Protein AF-A0A6G1WMF1-F1 (afdb_monomer_lite)

Foldseek 3Di:
DDDPLVVVLVVLVVVLVVLVVVLVVQLPDLPRPLVVLVVSLVVLVVSLVVLVVSLVVCVVVVPDPVSNVSSVVSNVSSVVSNQSSVQSSCVVVVHHGDDPPPDDD

Organism: NCBI:txid110321

Structure (mmCIF, N/CA/C/O backbone):
data_AF-A0A6G1WMF1-F1
#
_entry.id   AF-A0A6G1WMF1-F1
#
loop_
_atom_site.group_PDB
_atom_site.id
_atom_site.type_symbol
_atom_site.label_atom_id
_atom_site.label_alt_id
_atom_site.label_comp_id
_atom_site.label_asym_id
_atom_site.label_entity_id
_atom_site.label_seq_id
_atom_site.pdbx_PDB_ins_code
_atom_site.Cartn_x
_atom_site.Cartn_y
_atom_site.Cartn_z
_atom_site.occupancy
_atom_site.B_iso_or_equiv
_atom_site.auth_seq_id
_atom_site.auth_comp_id
_atom_site.auth_asym_id
_atom_site.auth_atom_id
_atom_site.pdbx_PDB_model_num
ATOM 1 N N . MET A 1 1 ? 8.085 7.394 -25.998 1.00 55.62 1 MET A N 1
ATOM 2 C CA . MET A 1 1 ? 9.089 7.307 -24.919 1.00 55.62 1 MET A CA 1
ATOM 3 C C . MET A 1 1 ? 8.769 6.041 -24.156 1.00 55.62 1 MET A C 1
ATOM 5 O O . MET A 1 1 ? 7.603 5.858 -23.839 1.00 55.62 1 MET A O 1
ATOM 9 N N . THR A 1 2 ? 9.737 5.148 -23.979 1.00 80.00 2 THR A N 1
ATOM 10 C CA . THR A 1 2 ? 9.588 3.952 -23.139 1.00 80.00 2 THR A CA 1
ATOM 11 C C . THR A 1 2 ? 9.442 4.386 -21.684 1.00 80.00 2 THR A C 1
ATOM 13 O O . THR A 1 2 ? 10.132 5.314 -21.261 1.00 80.00 2 THR A O 1
ATOM 16 N N . VAL A 1 3 ? 8.513 3.775 -20.952 1.00 89.00 3 VAL A N 1
ATOM 17 C CA . VAL A 1 3 ? 8.327 4.041 -19.521 1.00 89.00 3 VAL A CA 1
ATOM 18 C C . VAL A 1 3 ? 9.562 3.548 -18.766 1.00 89.00 3 VAL A C 1
ATOM 20 O O . VAL A 1 3 ? 10.094 2.483 -19.076 1.00 89.00 3 VAL A O 1
ATOM 23 N N . ASP A 1 4 ? 10.041 4.334 -17.804 1.00 95.44 4 ASP A N 1
ATOM 24 C CA . ASP A 1 4 ? 11.112 3.916 -16.897 1.00 95.44 4 ASP A CA 1
ATOM 25 C C . ASP A 1 4 ? 10.501 3.167 -15.710 1.00 95.44 4 ASP A C 1
ATOM 27 O O . ASP A 1 4 ? 10.212 3.739 -14.657 1.00 95.44 4 ASP A O 1
ATOM 31 N N . TRP A 1 5 ? 10.263 1.874 -15.918 1.00 96.44 5 TRP A N 1
ATOM 32 C CA . TRP A 1 5 ? 9.624 1.013 -14.929 1.00 96.44 5 TRP A CA 1
ATOM 33 C C . TRP A 1 5 ? 10.423 0.887 -13.634 1.00 96.44 5 TRP A C 1
ATOM 35 O O . TRP A 1 5 ? 9.830 0.818 -12.561 1.00 96.44 5 TRP A O 1
ATOM 45 N N . LEU A 1 6 ? 11.756 0.925 -13.703 1.00 96.81 6 LEU A N 1
ATOM 46 C CA . LEU A 1 6 ? 12.595 0.869 -12.509 1.00 96.81 6 LEU A CA 1
ATOM 47 C C . LEU A 1 6 ? 12.379 2.109 -11.633 1.00 96.81 6 LEU A C 1
ATOM 49 O O . LEU A 1 6 ? 12.183 1.986 -10.423 1.00 96.81 6 LEU A O 1
ATOM 53 N N . ALA A 1 7 ? 12.375 3.300 -12.239 1.00 97.12 7 ALA A N 1
ATOM 54 C CA . ALA A 1 7 ? 12.085 4.536 -11.518 1.00 97.12 7 ALA A CA 1
ATOM 55 C C . ALA A 1 7 ? 10.655 4.544 -10.952 1.00 97.12 7 ALA A C 1
ATOM 57 O O . ALA A 1 7 ? 10.454 4.936 -9.801 1.00 97.12 7 ALA A O 1
ATOM 58 N N . THR A 1 8 ? 9.674 4.061 -11.722 1.00 97.06 8 THR A N 1
ATOM 59 C CA . THR A 1 8 ? 8.283 3.934 -11.263 1.00 97.06 8 THR A CA 1
ATOM 60 C C . THR A 1 8 ? 8.166 3.006 -10.053 1.00 97.06 8 THR A C 1
ATOM 62 O O . THR A 1 8 ? 7.581 3.403 -9.046 1.00 97.06 8 THR A O 1
ATOM 65 N N . LEU A 1 9 ? 8.754 1.807 -10.095 1.00 97.56 9 LEU A N 1
ATOM 66 C CA . LEU A 1 9 ? 8.726 0.867 -8.970 1.00 97.56 9 LEU A CA 1
ATOM 67 C C . LEU A 1 9 ? 9.439 1.419 -7.735 1.00 97.56 9 LEU A C 1
ATOM 69 O O . LEU A 1 9 ? 8.949 1.244 -6.620 1.00 97.56 9 LEU A O 1
ATOM 73 N N . ALA A 1 10 ? 10.560 2.124 -7.912 1.00 97.62 10 ALA A N 1
ATOM 74 C CA . ALA A 1 10 ? 11.257 2.768 -6.804 1.00 97.62 10 ALA A CA 1
ATOM 75 C C . ALA A 1 10 ? 10.363 3.808 -6.102 1.00 97.62 10 ALA A C 1
ATOM 77 O O . ALA A 1 10 ? 10.234 3.787 -4.875 1.00 97.62 10 ALA A O 1
ATOM 78 N N . GLU A 1 11 ? 9.681 4.663 -6.870 1.00 97.50 11 GLU A N 1
ATOM 79 C CA . GLU A 1 11 ? 8.741 5.646 -6.326 1.00 97.50 11 GLU A CA 1
ATOM 80 C C . GLU A 1 11 ? 7.560 4.975 -5.607 1.00 97.50 11 GLU A C 1
ATOM 82 O O . GLU A 1 11 ? 7.224 5.346 -4.476 1.00 97.50 11 GLU A O 1
ATOM 87 N N . GLN A 1 12 ? 6.947 3.958 -6.225 1.00 97.44 12 GLN A N 1
ATOM 88 C CA . GLN A 1 12 ? 5.838 3.219 -5.616 1.00 97.44 12 GLN A CA 1
ATOM 89 C C . GLN A 1 12 ? 6.270 2.495 -4.339 1.00 97.44 12 GLN A C 1
ATOM 91 O O . GLN A 1 12 ? 5.542 2.518 -3.344 1.00 97.44 12 GLN A O 1
ATOM 96 N N . GLY A 1 13 ? 7.481 1.940 -4.314 1.00 97.31 13 GLY A N 1
ATOM 97 C CA . GLY A 1 13 ? 8.065 1.334 -3.125 1.00 97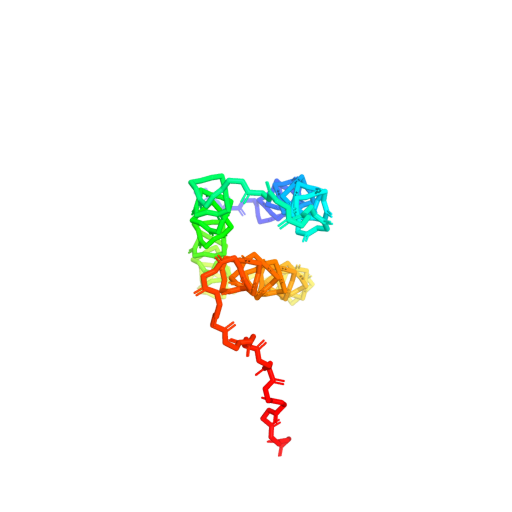.31 13 GLY A CA 1
ATOM 98 C C . GLY A 1 13 ? 8.221 2.323 -1.971 1.00 97.31 13 GLY A C 1
ATOM 99 O O . GLY A 1 13 ? 7.891 1.999 -0.829 1.00 97.31 13 GLY A O 1
ATOM 100 N N . ASP A 1 14 ? 8.650 3.555 -2.239 1.00 97.75 14 ASP A N 1
ATOM 101 C CA . ASP A 1 14 ? 8.765 4.592 -1.208 1.00 97.75 14 ASP A CA 1
ATOM 102 C C . ASP A 1 14 ? 7.403 5.085 -0.701 1.00 97.75 14 ASP A C 1
ATOM 104 O O . ASP A 1 14 ? 7.240 5.412 0.483 1.00 97.75 14 ASP A O 1
ATOM 108 N N . ILE A 1 15 ? 6.391 5.129 -1.569 1.00 97.06 15 ILE A N 1
ATOM 109 C CA . ILE A 1 15 ? 5.008 5.414 -1.169 1.00 97.06 15 ILE A CA 1
ATOM 110 C C . ILE A 1 15 ? 4.478 4.289 -0.269 1.00 97.06 15 ILE A C 1
ATOM 112 O O . ILE A 1 15 ? 3.999 4.574 0.835 1.00 97.06 15 ILE A O 1
ATOM 116 N N . ALA A 1 16 ? 4.622 3.031 -0.691 1.00 96.44 16 ALA A N 1
ATOM 117 C CA . ALA A 1 16 ? 4.156 1.863 0.049 1.00 96.44 16 ALA A CA 1
ATOM 118 C C . ALA A 1 16 ? 4.838 1.751 1.422 1.00 96.44 16 ALA A C 1
ATOM 120 O O . ALA A 1 16 ? 4.159 1.584 2.433 1.00 96.44 16 ALA A O 1
ATOM 121 N N . LYS A 1 17 ? 6.159 1.967 1.513 1.00 97.06 17 LYS A N 1
ATOM 122 C CA . LYS A 1 17 ? 6.908 1.974 2.789 1.00 97.06 17 LYS A CA 1
ATOM 123 C C . LYS A 1 17 ? 6.436 3.055 3.760 1.00 97.06 17 LYS A C 1
ATOM 125 O O . LYS A 1 17 ? 6.269 2.798 4.959 1.00 97.06 17 LYS A O 1
ATOM 130 N N . ARG A 1 18 ?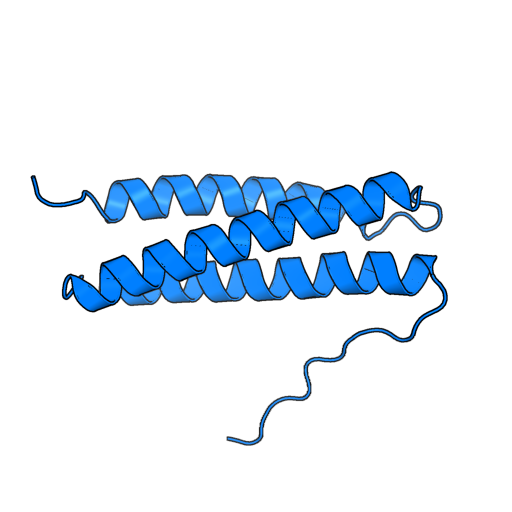 6.205 4.279 3.268 1.00 97.06 18 ARG A N 1
ATOM 131 C CA . ARG A 1 18 ? 5.651 5.360 4.102 1.00 97.06 18 ARG A CA 1
ATOM 132 C C . ARG A 1 18 ? 4.267 4.985 4.609 1.00 97.06 18 ARG A C 1
ATOM 134 O O . ARG A 1 18 ? 3.970 5.189 5.786 1.00 97.06 18 ARG A O 1
ATOM 141 N N . LYS A 1 19 ? 3.442 4.391 3.745 1.00 97.25 19 LYS A N 1
ATOM 142 C CA . LYS A 1 19 ? 2.103 3.960 4.126 1.00 97.25 19 LYS A CA 1
ATOM 143 C C . LYS A 1 19 ? 2.123 2.794 5.112 1.00 97.25 19 LYS A C 1
ATOM 145 O O . LYS A 1 19 ? 1.365 2.830 6.074 1.00 97.25 19 LYS A O 1
ATOM 150 N N . ALA A 1 20 ? 3.049 1.852 4.965 1.00 97.00 20 ALA A N 1
ATOM 151 C CA . ALA A 1 20 ? 3.261 0.764 5.912 1.00 97.00 20 ALA A CA 1
ATOM 152 C C . ALA A 1 20 ? 3.602 1.272 7.316 1.00 97.00 20 ALA A C 1
ATOM 154 O O . ALA A 1 20 ? 2.998 0.837 8.295 1.00 97.00 20 ALA A O 1
ATOM 155 N N . THR A 1 21 ? 4.497 2.258 7.413 1.00 97.44 21 THR A N 1
ATOM 156 C CA . THR A 1 21 ? 4.832 2.906 8.693 1.00 97.44 21 THR A CA 1
ATOM 157 C C . THR A 1 21 ? 3.603 3.547 9.346 1.00 97.44 21 THR A C 1
ATOM 159 O O . THR A 1 21 ? 3.382 3.410 10.552 1.00 97.44 21 THR A O 1
ATOM 162 N N . GLU A 1 22 ? 2.779 4.239 8.559 1.00 96.19 22 GLU A N 1
ATOM 163 C CA . GLU A 1 22 ? 1.568 4.884 9.064 1.00 96.19 22 GLU A CA 1
ATOM 164 C C . GLU A 1 22 ? 0.519 3.866 9.522 1.00 96.19 22 GLU A C 1
ATOM 166 O O . GLU A 1 22 ? -0.013 3.998 10.625 1.00 96.19 22 GLU A O 1
ATOM 171 N N . VAL A 1 23 ? 0.271 2.822 8.722 1.00 96.62 23 VAL A N 1
ATOM 172 C CA . VAL A 1 23 ? -0.631 1.721 9.083 1.00 96.62 23 VAL A CA 1
ATOM 173 C C . VAL A 1 23 ? -0.164 1.084 10.387 1.00 96.62 23 VAL A C 1
ATOM 175 O O . VAL A 1 23 ? -0.928 1.082 11.349 1.00 96.62 23 VAL A O 1
ATOM 178 N N . ALA A 1 24 ? 1.098 0.658 10.483 1.00 95.06 24 ALA A N 1
ATOM 179 C CA . ALA A 1 24 ? 1.650 0.043 11.692 1.00 95.06 24 ALA A CA 1
ATOM 180 C C . ALA A 1 24 ? 1.483 0.927 12.942 1.00 95.06 24 ALA A C 1
ATOM 182 O O . ALA A 1 24 ? 1.165 0.435 14.023 1.00 95.06 24 ALA A O 1
ATOM 183 N N . THR A 1 25 ? 1.631 2.246 12.791 1.00 95.31 25 THR A N 1
ATOM 184 C CA . THR A 1 25 ? 1.485 3.208 13.893 1.00 95.31 25 THR A CA 1
ATOM 185 C C . THR A 1 25 ? 0.032 3.386 14.340 1.00 95.31 25 THR A C 1
ATOM 187 O O . THR A 1 25 ? -0.235 3.637 15.519 1.00 95.31 25 THR A O 1
ATOM 190 N N . LEU A 1 26 ? -0.922 3.326 13.411 1.00 93.50 26 LEU A N 1
ATOM 191 C CA . LEU A 1 26 ? -2.325 3.633 13.689 1.00 93.50 26 LEU A CA 1
ATOM 192 C C . LEU A 1 26 ? -3.142 2.399 14.080 1.00 93.50 26 LEU A C 1
ATOM 194 O O . LEU A 1 26 ? -4.004 2.514 14.952 1.00 93.50 26 LEU A O 1
ATOM 198 N N . VAL A 1 27 ? -2.866 1.224 13.507 1.00 92.62 27 VAL A N 1
ATOM 199 C CA . VAL A 1 27 ? -3.654 0.005 13.780 1.00 92.62 27 VAL A CA 1
ATOM 200 C C . VAL A 1 27 ? -3.537 -0.474 15.227 1.00 92.62 27 VAL A C 1
ATOM 202 O O . VAL A 1 27 ? -4.494 -1.009 15.780 1.00 92.62 27 VAL A O 1
ATOM 205 N N . VAL A 1 28 ? -2.414 -0.191 15.889 1.00 93.62 28 VAL A N 1
ATOM 206 C CA . VAL A 1 28 ? -2.190 -0.550 17.299 1.00 93.62 28 VAL A CA 1
ATOM 207 C C . VAL A 1 28 ? -2.923 0.357 18.295 1.00 93.62 28 VAL A C 1
ATOM 209 O O . VAL A 1 28 ? -2.917 0.082 19.491 1.00 93.62 28 VAL A O 1
ATOM 212 N N . LYS A 1 29 ? -3.547 1.454 17.842 1.00 93.31 29 LYS A N 1
ATOM 213 C CA . LYS A 1 29 ? -4.239 2.400 18.730 1.00 93.31 29 LYS A CA 1
ATOM 214 C C . LYS A 1 29 ? -5.663 1.912 19.024 1.00 93.31 29 LYS A C 1
ATOM 216 O O . LYS A 1 29 ? -6.464 1.856 18.091 1.00 93.31 29 LYS A O 1
ATOM 221 N N . PRO A 1 30 ? -6.020 1.584 20.280 1.00 88.12 30 PRO A N 1
ATOM 222 C CA . PRO A 1 30 ? -7.337 1.026 20.601 1.00 88.12 30 PRO A CA 1
ATOM 223 C C . PRO A 1 30 ? -8.473 2.030 20.363 1.00 88.12 30 PRO A C 1
ATOM 225 O O . PRO A 1 30 ? -9.504 1.670 19.811 1.00 88.12 30 PRO A O 1
ATOM 228 N N . GLU A 1 31 ? -8.257 3.304 20.689 1.00 90.88 31 GLU A N 1
ATOM 229 C CA . GLU A 1 31 ? -9.268 4.368 20.586 1.00 90.88 31 GLU A CA 1
ATOM 230 C C . GLU A 1 31 ? -8.979 5.317 19.413 1.00 90.88 31 GLU A C 1
ATOM 232 O O . GLU A 1 31 ? -9.010 6.542 19.539 1.00 90.88 31 GLU A O 1
ATOM 237 N N . LEU A 1 32 ? -8.627 4.759 18.252 1.00 94.06 32 LEU A N 1
ATOM 238 C CA . LEU A 1 32 ? -8.430 5.561 17.047 1.00 94.06 32 LEU A CA 1
ATOM 239 C C . LEU A 1 32 ? -9.786 6.129 16.582 1.00 94.06 32 LEU A C 1
ATOM 241 O O . LEU A 1 32 ? -10.718 5.352 16.370 1.00 94.06 32 LEU A O 1
ATOM 245 N N . PRO A 1 33 ? -9.919 7.452 16.362 1.00 96.38 33 PRO A N 1
ATOM 246 C CA . PRO A 1 33 ? -11.151 8.016 15.828 1.00 96.38 33 PRO A CA 1
ATOM 247 C C . PRO A 1 33 ? -11.537 7.353 14.505 1.00 96.38 33 PRO A C 1
ATOM 249 O O . PRO A 1 33 ? -10.707 7.229 13.599 1.00 96.38 33 PRO A O 1
ATOM 252 N N . LEU A 1 34 ? -12.810 6.971 14.377 1.00 95.31 34 LEU A N 1
ATOM 253 C CA . LEU A 1 34 ? -13.322 6.238 13.216 1.00 95.31 34 LEU A CA 1
ATOM 254 C C . LEU A 1 34 ? -13.052 6.970 11.893 1.00 95.31 34 LEU A C 1
ATOM 256 O O . LEU A 1 34 ? -12.762 6.338 10.880 1.00 95.31 34 LEU A O 1
ATOM 260 N N . GLU A 1 35 ? -13.095 8.302 11.905 1.00 96.88 35 GLU A N 1
ATOM 261 C CA . GLU A 1 35 ? -12.767 9.135 10.746 1.00 96.88 35 GLU A CA 1
ATOM 262 C C . GLU A 1 35 ? -11.305 8.966 10.301 1.00 96.88 35 GLU A C 1
ATOM 264 O O . GLU A 1 35 ? -11.036 8.838 9.105 1.00 96.88 35 GLU A O 1
ATOM 269 N N . ILE A 1 36 ? -10.365 8.893 11.252 1.00 96.44 36 ILE A N 1
ATOM 270 C CA . ILE A 1 36 ? -8.940 8.683 10.963 1.00 96.44 36 ILE A CA 1
ATOM 271 C C . ILE A 1 36 ? -8.721 7.272 10.411 1.00 96.44 36 ILE A C 1
ATOM 273 O O . ILE A 1 36 ? -8.041 7.122 9.399 1.00 96.44 36 ILE A O 1
ATOM 277 N N . ALA A 1 37 ? -9.343 6.253 11.011 1.00 96.25 37 ALA A N 1
ATOM 278 C CA . ALA A 1 37 ? -9.286 4.880 10.503 1.00 96.25 37 ALA A CA 1
ATOM 279 C C . ALA A 1 37 ? -9.869 4.766 9.082 1.00 96.25 37 ALA A C 1
ATOM 281 O O . ALA A 1 37 ? -9.272 4.151 8.201 1.00 96.25 37 ALA A O 1
ATOM 282 N N . SER A 1 38 ? -11.006 5.424 8.835 1.00 96.94 38 SER A N 1
ATOM 283 C CA . SER A 1 38 ? -11.671 5.443 7.526 1.00 96.94 38 SER A CA 1
ATOM 284 C C . SER A 1 38 ? -10.841 6.164 6.468 1.00 96.94 38 SER A C 1
ATOM 286 O O . SER A 1 38 ? -10.841 5.784 5.298 1.00 96.94 38 SER A O 1
ATOM 288 N N . ARG A 1 39 ? -10.142 7.238 6.849 1.00 97.31 39 ARG A N 1
ATOM 289 C CA . ARG A 1 39 ? -9.213 7.933 5.957 1.00 97.31 39 ARG A CA 1
ATOM 290 C C . ARG A 1 39 ? -8.001 7.062 5.639 1.00 97.31 39 ARG A C 1
ATOM 292 O O . ARG A 1 39 ? -7.687 6.924 4.465 1.00 97.31 39 ARG A O 1
ATOM 299 N N . LEU A 1 40 ? -7.387 6.447 6.651 1.00 96.75 40 LEU A N 1
ATOM 300 C CA . LEU A 1 40 ? -6.254 5.541 6.469 1.00 96.75 40 LEU A CA 1
ATOM 301 C C . LEU A 1 40 ? -6.596 4.420 5.484 1.00 96.75 40 LEU A C 1
ATOM 303 O O . LEU A 1 40 ? -5.865 4.225 4.521 1.00 96.75 40 LEU A O 1
ATOM 307 N N . TYR A 1 41 ? -7.725 3.737 5.697 1.00 96.69 41 TYR A N 1
ATOM 308 C CA . TYR A 1 41 ? -8.194 2.676 4.806 1.00 96.69 41 TYR A CA 1
ATOM 309 C C . TYR A 1 41 ? -8.358 3.173 3.362 1.00 96.69 41 TYR A C 1
ATOM 311 O O . TYR A 1 41 ? -7.789 2.595 2.445 1.00 96.69 41 TYR A O 1
ATOM 319 N N . ARG A 1 42 ? -9.049 4.301 3.148 1.00 97.50 42 ARG A N 1
ATOM 320 C CA . ARG A 1 42 ? -9.226 4.870 1.798 1.00 97.50 42 ARG A CA 1
ATOM 321 C C . ARG A 1 42 ? -7.909 5.257 1.126 1.00 97.50 42 ARG A C 1
ATOM 323 O O . ARG A 1 42 ? -7.774 5.071 -0.080 1.00 97.50 42 ARG A O 1
ATOM 330 N N . ASP A 1 43 ? -6.964 5.806 1.883 1.00 97.38 43 ASP A N 1
ATOM 331 C CA . ASP A 1 43 ? -5.654 6.190 1.354 1.00 97.38 43 ASP A CA 1
ATOM 332 C C . ASP A 1 43 ? -4.837 4.953 0.942 1.00 97.38 43 ASP A C 1
ATOM 334 O O . ASP A 1 43 ? -4.148 4.996 -0.076 1.00 97.38 43 ASP A O 1
ATOM 338 N N . VAL A 1 44 ? -4.941 3.850 1.694 1.00 97.88 44 VAL A N 1
ATOM 339 C CA . VAL A 1 44 ? -4.316 2.563 1.349 1.00 97.88 44 VAL A CA 1
ATOM 340 C C . VAL A 1 44 ? -4.956 1.953 0.103 1.00 97.88 44 VAL A C 1
ATOM 342 O O . VAL A 1 44 ? -4.240 1.654 -0.846 1.00 97.88 44 VAL A O 1
ATOM 345 N N . GLU A 1 45 ? -6.286 1.853 0.059 1.00 97.75 45 GLU A N 1
ATOM 346 C CA . GLU A 1 45 ? -7.025 1.303 -1.089 1.00 97.75 45 GLU A CA 1
ATOM 347 C C . GLU A 1 45 ? -6.737 2.063 -2.381 1.00 97.75 45 GLU A C 1
ATOM 349 O O . GLU A 1 45 ? -6.569 1.475 -3.447 1.00 97.75 45 GLU A O 1
ATOM 354 N N . LYS A 1 46 ? -6.639 3.393 -2.297 1.00 97.56 46 LYS A N 1
ATOM 355 C CA . LYS A 1 46 ? -6.260 4.210 -3.447 1.00 97.56 46 LYS A CA 1
ATOM 356 C C . LYS A 1 46 ? -4.839 3.890 -3.920 1.00 97.56 46 LYS A C 1
ATOM 358 O O . LYS A 1 46 ? -4.599 3.901 -5.126 1.00 97.56 46 LYS A O 1
ATOM 363 N N . GLY A 1 47 ? -3.913 3.650 -2.991 1.00 96.88 47 GLY A N 1
ATOM 364 C CA . GLY A 1 47 ? -2.548 3.223 -3.294 1.00 96.88 47 GLY A CA 1
ATOM 365 C C . GLY A 1 47 ? -2.524 1.876 -4.011 1.00 96.88 47 GLY A C 1
ATOM 366 O O . GLY A 1 47 ? -1.993 1.807 -5.115 1.00 96.88 47 GLY A O 1
ATOM 367 N N . ALA A 1 48 ? -3.198 0.870 -3.447 1.00 97.31 48 ALA A N 1
ATOM 368 C CA . ALA A 1 48 ? -3.336 -0.463 -4.032 1.00 97.31 48 ALA A CA 1
ATOM 369 C C . ALA A 1 48 ? -3.916 -0.405 -5.455 1.00 97.31 48 ALA A C 1
ATOM 371 O O . ALA A 1 48 ? -3.256 -0.802 -6.403 1.00 97.31 48 ALA A O 1
ATOM 372 N N . GLN A 1 49 ? -5.068 0.248 -5.645 1.00 97.44 49 GLN A N 1
ATOM 373 C CA . GLN A 1 49 ? -5.703 0.383 -6.967 1.00 97.44 49 GLN A CA 1
ATOM 374 C C . GLN A 1 49 ? -4.859 1.163 -7.983 1.00 97.44 49 GLN A C 1
ATOM 376 O O . GLN A 1 49 ? -5.018 0.997 -9.192 1.00 97.44 49 GLN A O 1
ATOM 381 N N . THR A 1 50 ? -4.026 2.096 -7.516 1.00 96.94 50 THR A N 1
ATOM 382 C CA . THR A 1 50 ? -3.091 2.805 -8.400 1.00 96.94 50 THR A CA 1
ATOM 383 C C . THR A 1 50 ? -1.975 1.865 -8.829 1.00 96.94 50 THR A C 1
ATOM 385 O O . THR A 1 50 ? -1.609 1.861 -10.000 1.00 96.94 50 THR A O 1
ATOM 388 N N . PHE A 1 51 ? -1.469 1.060 -7.899 1.00 97.94 51 PHE A N 1
ATOM 389 C CA . PHE A 1 51 ? -0.414 0.102 -8.166 1.00 97.94 51 PHE A CA 1
ATOM 390 C C . PHE A 1 51 ? -0.882 -1.062 -9.051 1.00 97.94 51 PHE A C 1
ATOM 392 O O . PHE A 1 51 ? -0.171 -1.407 -9.984 1.00 97.94 51 PHE A O 1
ATOM 399 N N . ASP A 1 52 ? -2.103 -1.569 -8.867 1.00 97.25 52 ASP A N 1
ATOM 400 C CA . ASP A 1 52 ? -2.690 -2.611 -9.727 1.00 97.25 52 ASP A CA 1
ATOM 401 C C . ASP A 1 52 ? -2.721 -2.190 -11.205 1.00 97.25 52 ASP A C 1
ATOM 403 O O . ASP A 1 52 ? -2.462 -2.992 -12.101 1.00 97.25 52 ASP A O 1
ATOM 407 N N . ARG A 1 53 ? -3.000 -0.905 -11.473 1.00 97.44 53 ARG A N 1
ATOM 408 C CA . ARG A 1 53 ? -2.946 -0.351 -12.836 1.00 97.44 53 ARG A CA 1
ATOM 409 C C . ARG A 1 53 ? -1.523 -0.305 -13.375 1.00 97.44 53 ARG A C 1
ATOM 411 O O . ARG A 1 53 ? -1.321 -0.636 -14.530 1.00 97.44 53 ARG A O 1
ATOM 418 N N . ILE A 1 54 ? -0.553 0.081 -12.543 1.00 97.25 54 ILE A N 1
ATOM 419 C CA . ILE A 1 54 ? 0.866 0.091 -12.926 1.00 97.25 54 ILE A CA 1
ATOM 420 C C . ILE A 1 54 ? 1.333 -1.327 -13.259 1.00 97.25 54 ILE A C 1
ATOM 422 O O . ILE A 1 54 ? 1.999 -1.508 -14.271 1.00 97.25 54 ILE A O 1
ATOM 426 N N . LEU A 1 55 ? 0.963 -2.318 -12.444 1.00 97.25 55 LEU A N 1
ATOM 427 C CA . LEU A 1 55 ? 1.278 -3.722 -12.699 1.00 97.25 55 LEU A CA 1
ATOM 428 C C . LEU A 1 55 ? 0.663 -4.192 -14.024 1.00 97.25 55 LEU A C 1
ATOM 430 O O . LEU A 1 55 ? 1.383 -4.726 -14.860 1.00 97.25 55 LEU A O 1
ATOM 434 N N . SER A 1 56 ? -0.617 -3.889 -14.264 1.00 96.88 56 SER A N 1
ATOM 435 C CA . SER A 1 56 ? -1.278 -4.214 -15.540 1.00 96.88 56 SER A CA 1
ATOM 436 C C . SER A 1 56 ? -0.566 -3.557 -16.734 1.00 96.88 56 SER A C 1
ATOM 438 O O . SER A 1 56 ? -0.303 -4.208 -17.739 1.00 96.88 56 SER A O 1
ATOM 440 N N . ASP A 1 57 ? -0.194 -2.277 -16.614 1.00 97.31 57 ASP A N 1
ATOM 441 C CA . ASP A 1 57 ? 0.521 -1.555 -17.672 1.00 97.31 57 ASP A CA 1
ATOM 442 C C . ASP A 1 57 ? 1.935 -2.131 -17.916 1.00 97.31 57 ASP A C 1
ATOM 444 O O . ASP A 1 57 ? 2.444 -2.070 -19.037 1.00 97.31 57 ASP A O 1
ATOM 448 N N . MET A 1 58 ? 2.590 -2.671 -16.880 1.00 97.12 58 MET A N 1
ATOM 449 C CA . MET A 1 58 ? 3.886 -3.351 -16.993 1.00 97.12 58 MET A CA 1
ATOM 450 C C . MET A 1 58 ? 3.767 -4.695 -17.712 1.00 97.12 58 MET A C 1
ATOM 452 O O . MET A 1 58 ? 4.595 -4.986 -18.576 1.00 97.12 58 MET A O 1
ATOM 456 N N . GLU A 1 59 ? 2.752 -5.488 -17.368 1.00 95.88 59 GLU A N 1
ATOM 457 C CA . GLU A 1 59 ? 2.441 -6.763 -18.022 1.00 95.88 59 GLU A CA 1
ATOM 458 C C . GLU A 1 59 ? 2.115 -6.544 -19.506 1.00 95.88 59 GLU A C 1
ATOM 460 O O . GLU A 1 59 ? 2.716 -7.179 -20.371 1.00 95.88 59 GLU A O 1
ATOM 465 N N . ASP A 1 60 ? 1.254 -5.571 -19.821 1.00 96.75 60 ASP A N 1
ATOM 466 C CA . ASP A 1 60 ? 0.887 -5.211 -21.199 1.00 96.75 60 ASP A CA 1
ATOM 467 C C . ASP A 1 60 ? 2.083 -4.700 -22.024 1.00 96.75 60 ASP A C 1
ATOM 469 O O . ASP A 1 60 ? 2.095 -4.790 -23.257 1.00 96.75 60 ASP 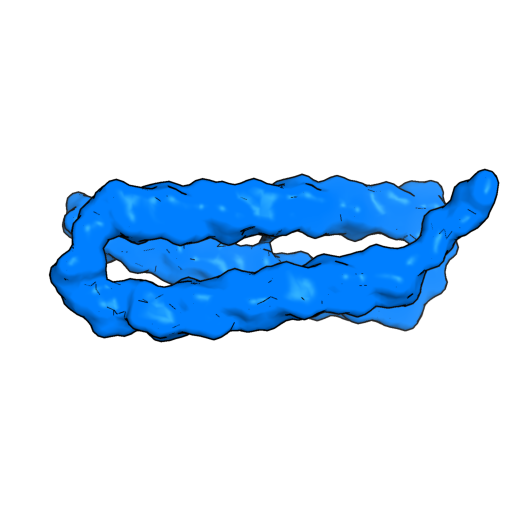A O 1
ATOM 473 N N . ALA A 1 61 ? 3.090 -4.133 -21.357 1.00 95.31 61 ALA A N 1
ATOM 474 C CA . ALA A 1 61 ? 4.310 -3.640 -21.981 1.00 95.31 61 ALA A CA 1
ATOM 475 C C . ALA A 1 61 ? 5.409 -4.709 -22.126 1.00 95.31 61 ALA A C 1
ATOM 477 O O . ALA A 1 61 ? 6.509 -4.349 -22.560 1.00 95.31 61 ALA A O 1
ATOM 478 N N . ASP A 1 62 ? 5.142 -5.972 -21.761 1.00 94.19 62 ASP A N 1
ATOM 479 C CA . ASP A 1 62 ? 6.138 -7.049 -21.667 1.00 94.19 62 ASP A CA 1
ATOM 480 C C . ASP A 1 62 ? 7.387 -6.587 -20.883 1.00 94.19 62 ASP A C 1
ATOM 482 O O . ASP A 1 62 ? 8.535 -6.719 -21.329 1.00 94.19 62 ASP A O 1
ATOM 486 N N . ALA A 1 63 ? 7.176 -5.9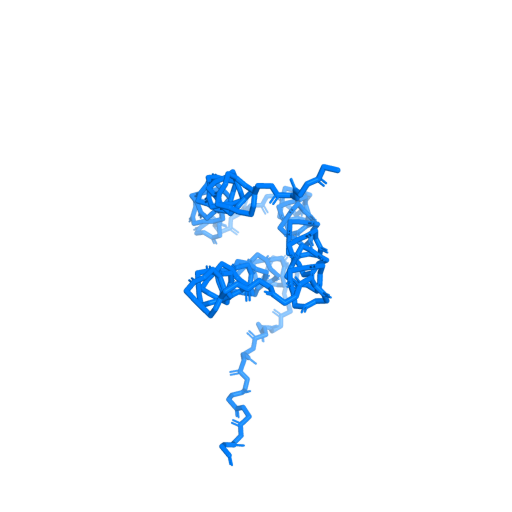62 -19.715 1.00 95.25 63 ALA A N 1
ATOM 487 C CA . ALA A 1 63 ? 8.274 -5.630 -18.811 1.00 95.25 63 ALA A CA 1
ATOM 488 C C . ALA A 1 63 ? 9.056 -6.900 -18.431 1.00 95.25 63 ALA A C 1
ATOM 490 O O . ALA A 1 63 ? 8.511 -7.997 -18.370 1.00 95.25 63 ALA A O 1
ATOM 491 N N . SER A 1 64 ? 10.357 -6.762 -18.170 1.00 96.44 64 SER A N 1
ATOM 492 C CA . SER A 1 64 ? 11.195 -7.918 -17.832 1.00 96.44 64 SER A CA 1
ATOM 493 C C . SER A 1 64 ? 10.720 -8.619 -16.558 1.00 96.44 64 SER A C 1
ATOM 495 O O . SER A 1 64 ? 10.377 -7.931 -15.596 1.00 96.44 64 SER A O 1
ATOM 497 N N . ASP A 1 65 ? 10.860 -9.944 -16.504 1.00 96.12 65 ASP A N 1
ATOM 498 C CA . ASP A 1 65 ? 10.502 -10.780 -15.347 1.00 96.12 65 ASP A CA 1
ATOM 499 C C . ASP A 1 65 ? 11.025 -10.236 -14.003 1.00 96.12 65 ASP A C 1
ATOM 501 O O . ASP A 1 65 ? 10.289 -10.216 -13.026 1.00 96.12 65 ASP A O 1
ATOM 505 N N . GLU A 1 66 ? 12.259 -9.715 -13.951 1.00 96.62 66 GLU A N 1
ATOM 506 C CA . GLU A 1 66 ? 12.839 -9.125 -12.727 1.00 96.62 66 GLU A CA 1
ATOM 507 C C . GLU A 1 66 ? 12.044 -7.907 -12.217 1.00 96.62 66 GLU A C 1
ATOM 509 O O . GLU A 1 66 ? 11.889 -7.701 -11.013 1.00 96.62 66 GLU A O 1
ATOM 514 N N . LEU A 1 67 ? 11.514 -7.092 -13.133 1.00 97.19 67 LEU A N 1
ATOM 515 C CA . LEU A 1 67 ? 10.678 -5.943 -12.786 1.00 97.19 67 LEU A CA 1
ATOM 516 C C . LEU A 1 67 ? 9.278 -6.392 -12.365 1.00 97.19 67 LEU A C 1
ATOM 518 O O . LEU A 1 67 ? 8.726 -5.808 -11.436 1.00 97.19 67 LEU A O 1
ATOM 522 N N . LEU A 1 68 ? 8.719 -7.415 -13.019 1.00 97.81 68 LEU A N 1
ATOM 523 C CA . LEU A 1 68 ? 7.422 -7.984 -12.647 1.00 97.81 68 LEU A CA 1
ATOM 524 C C . LEU A 1 68 ? 7.481 -8.647 -11.264 1.00 97.81 68 LEU A C 1
ATOM 526 O O . LEU A 1 68 ? 6.623 -8.373 -10.437 1.00 97.81 68 LEU A O 1
ATOM 530 N N . GLU A 1 69 ? 8.546 -9.385 -10.939 1.00 97.44 69 GLU A N 1
ATOM 531 C CA . GLU A 1 69 ? 8.747 -9.964 -9.600 1.00 97.44 69 GLU A CA 1
ATOM 532 C C . GLU A 1 69 ? 8.844 -8.875 -8.514 1.00 97.44 69 GLU A C 1
ATOM 534 O O . GLU A 1 69 ? 8.250 -8.979 -7.436 1.00 97.44 69 GLU A O 1
ATOM 539 N N . ALA A 1 70 ? 9.556 -7.779 -8.800 1.00 96.94 70 ALA A N 1
ATOM 540 C CA . ALA A 1 70 ? 9.603 -6.629 -7.901 1.00 96.94 70 ALA A CA 1
ATOM 541 C C . ALA A 1 70 ? 8.230 -5.948 -7.753 1.00 96.94 70 ALA A C 1
ATOM 543 O O . ALA A 1 70 ? 7.902 -5.444 -6.673 1.00 96.94 70 ALA A O 1
ATOM 544 N N . ALA A 1 71 ? 7.428 -5.929 -8.820 1.00 97.81 71 ALA A N 1
ATOM 545 C CA . ALA A 1 71 ? 6.077 -5.399 -8.791 1.00 97.81 71 ALA A CA 1
ATOM 546 C C . ALA A 1 71 ? 5.132 -6.295 -7.975 1.00 97.81 71 ALA A C 1
ATOM 548 O O . ALA A 1 71 ? 4.420 -5.780 -7.115 1.00 97.81 7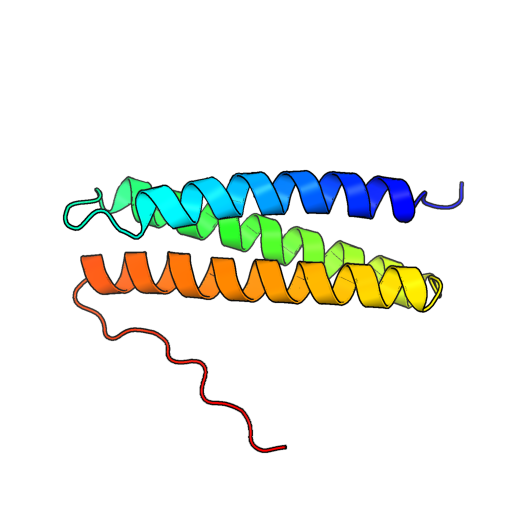1 ALA A O 1
ATOM 549 N N . ASP A 1 72 ? 5.200 -7.615 -8.134 1.00 97.00 72 ASP A N 1
ATOM 550 C CA . ASP A 1 72 ? 4.427 -8.584 -7.349 1.00 97.00 72 ASP A CA 1
ATOM 551 C C . ASP A 1 72 ? 4.688 -8.436 -5.846 1.00 97.00 72 ASP A C 1
ATOM 553 O O . ASP A 1 72 ? 3.758 -8.408 -5.037 1.00 97.00 72 ASP A O 1
ATOM 557 N N . ALA A 1 73 ? 5.950 -8.240 -5.453 1.00 96.75 73 ALA A N 1
ATOM 558 C CA . ALA A 1 73 ? 6.299 -7.986 -4.057 1.00 96.75 73 ALA A CA 1
ATOM 559 C C . ALA A 1 73 ? 5.647 -6.701 -3.504 1.00 96.75 73 ALA A C 1
ATOM 561 O O . ALA A 1 73 ? 5.266 -6.639 -2.330 1.00 96.75 73 ALA A O 1
ATOM 562 N N . LEU A 1 74 ? 5.502 -5.662 -4.333 1.00 97.06 74 LEU A N 1
ATOM 563 C CA . LEU A 1 74 ? 4.793 -4.436 -3.960 1.00 97.06 74 LEU A CA 1
ATOM 564 C C . LEU A 1 74 ? 3.271 -4.626 -3.941 1.00 97.06 74 LEU A C 1
ATOM 566 O O . LEU A 1 74 ? 2.621 -4.067 -3.055 1.00 97.06 74 LEU A O 1
ATOM 570 N N . ALA A 1 75 ? 2.708 -5.416 -4.857 1.00 96.75 75 ALA A N 1
ATOM 571 C CA . ALA A 1 75 ? 1.286 -5.758 -4.867 1.00 96.75 75 ALA A CA 1
ATOM 572 C C . ALA A 1 75 ? 0.897 -6.518 -3.590 1.00 96.75 75 ALA A C 1
ATOM 574 O O . ALA A 1 75 ? -0.073 -6.163 -2.916 1.00 96.75 75 ALA A O 1
ATOM 575 N N . GLU A 1 76 ? 1.717 -7.489 -3.187 1.00 96.56 76 GLU A N 1
ATOM 576 C CA . GLU A 1 76 ? 1.541 -8.233 -1.941 1.00 96.56 76 GLU A CA 1
ATOM 577 C C . GLU A 1 76 ? 1.603 -7.305 -0.715 1.00 96.56 76 GLU A C 1
ATOM 579 O O . GLU A 1 76 ? 0.747 -7.369 0.171 1.00 96.56 76 GLU A O 1
ATOM 584 N N . LEU A 1 77 ? 2.552 -6.360 -0.684 1.00 97.00 77 LEU A N 1
ATOM 585 C CA . LEU A 1 77 ? 2.606 -5.351 0.376 1.00 97.00 77 LEU A CA 1
ATOM 586 C C . LEU A 1 77 ? 1.319 -4.512 0.424 1.00 97.00 77 LEU A C 1
ATOM 588 O O . LEU A 1 77 ? 0.759 -4.314 1.503 1.00 97.00 77 LEU A O 1
ATOM 592 N N . TRP A 1 78 ? 0.825 -4.025 -0.716 1.00 97.69 78 TRP A N 1
ATOM 593 C CA . TRP A 1 78 ? -0.428 -3.267 -0.767 1.00 97.69 78 TRP A CA 1
ATOM 594 C C . TRP A 1 78 ? -1.623 -4.084 -0.274 1.00 97.69 78 TRP A C 1
ATOM 596 O O . TRP A 1 78 ? -2.403 -3.574 0.532 1.00 97.69 78 TRP A O 1
ATOM 606 N N . SER A 1 79 ? -1.713 -5.354 -0.665 1.00 95.94 79 SER A N 1
ATOM 607 C CA . SER A 1 79 ? -2.740 -6.291 -0.203 1.00 95.94 79 SER A CA 1
ATOM 608 C C . SER A 1 79 ? -2.734 -6.435 1.325 1.00 95.94 79 SER A C 1
ATOM 610 O O . SER A 1 79 ? -3.763 -6.253 1.988 1.00 95.94 79 SER A O 1
ATOM 612 N N . GLN A 1 80 ? -1.557 -6.638 1.925 1.00 96.25 80 GLN A N 1
ATOM 613 C CA . GLN A 1 80 ? -1.406 -6.722 3.381 1.00 96.25 80 GLN A CA 1
ATOM 614 C C . GLN A 1 80 ? -1.806 -5.421 4.090 1.00 96.25 80 GLN A C 1
ATOM 616 O O . GLN A 1 80 ? -2.487 -5.453 5.121 1.00 96.25 80 GLN A O 1
ATOM 621 N N . LEU A 1 81 ? -1.421 -4.261 3.545 1.00 97.25 81 LEU A N 1
ATOM 622 C CA . LEU A 1 81 ? -1.804 -2.959 4.099 1.00 97.25 81 LEU A CA 1
ATOM 623 C C . LEU A 1 81 ? -3.316 -2.728 4.017 1.00 97.25 81 LEU A C 1
ATOM 625 O O . LEU A 1 81 ? -3.914 -2.212 4.972 1.00 97.25 81 LEU A O 1
ATOM 629 N N . SER A 1 82 ? -3.938 -3.115 2.904 1.00 96.38 82 SER A N 1
ATOM 630 C CA . SER A 1 82 ? -5.386 -3.052 2.702 1.00 96.38 82 SER A CA 1
ATOM 631 C C . SER A 1 82 ? -6.112 -3.887 3.750 1.00 96.38 82 SER A C 1
ATOM 633 O O . SER A 1 82 ? -6.970 -3.365 4.465 1.00 96.38 82 SER A O 1
ATOM 635 N N . VAL A 1 83 ? -5.698 -5.142 3.952 1.00 96.38 83 VAL A N 1
ATOM 636 C CA . VAL A 1 83 ? -6.269 -6.018 4.987 1.00 96.38 83 VAL A CA 1
ATOM 637 C C . VAL A 1 83 ? -6.079 -5.433 6.387 1.00 96.38 83 VAL A C 1
ATOM 639 O O . VAL A 1 83 ? -7.035 -5.372 7.161 1.00 96.38 83 VAL A O 1
ATOM 642 N N . ALA A 1 84 ? -4.876 -4.966 6.729 1.00 96.38 84 ALA A N 1
ATOM 643 C CA . ALA A 1 84 ? -4.586 -4.426 8.056 1.00 96.38 84 ALA A CA 1
ATOM 644 C C . ALA A 1 84 ? -5.423 -3.174 8.374 1.00 96.38 84 ALA A C 1
ATOM 646 O O . ALA A 1 84 ? -6.016 -3.065 9.451 1.00 96.38 84 ALA A O 1
ATOM 647 N N . SER A 1 85 ? -5.507 -2.236 7.429 1.00 97.06 85 SER A N 1
ATOM 648 C CA . SER A 1 85 ? -6.283 -1.004 7.596 1.00 97.06 85 SER A CA 1
ATOM 649 C C . SER A 1 85 ? -7.796 -1.258 7.597 1.00 97.06 85 SER A C 1
ATOM 651 O O . SER A 1 85 ? -8.506 -0.684 8.429 1.00 97.06 85 SER A O 1
ATOM 653 N N . ALA A 1 86 ? -8.289 -2.179 6.762 1.00 96.81 86 ALA A N 1
ATOM 654 C CA . ALA A 1 86 ? -9.682 -2.622 6.776 1.00 96.81 86 ALA A CA 1
ATOM 655 C C . ALA A 1 86 ? -10.047 -3.292 8.106 1.00 96.81 86 ALA A C 1
ATOM 657 O O . ALA A 1 86 ? -11.073 -2.969 8.708 1.00 96.81 86 ALA A O 1
ATOM 658 N N . ASN A 1 87 ? -9.195 -4.190 8.605 1.00 96.50 87 ASN A N 1
ATOM 659 C CA . ASN A 1 87 ? -9.413 -4.869 9.879 1.00 96.50 87 ASN A CA 1
ATOM 660 C C . ASN A 1 87 ? -9.444 -3.895 11.047 1.00 96.50 87 ASN A C 1
ATOM 662 O O . ASN A 1 87 ? -10.306 -4.033 11.915 1.00 96.50 87 ASN A O 1
ATOM 666 N N . LYS A 1 88 ? -8.597 -2.860 11.029 1.00 95.81 88 LYS A N 1
ATOM 667 C CA . LYS A 1 88 ? -8.670 -1.815 12.046 1.00 95.81 88 LYS A CA 1
ATOM 668 C C . LYS A 1 88 ? -9.999 -1.066 12.018 1.00 95.81 88 LYS A C 1
ATOM 670 O O . LYS A 1 88 ? -10.599 -0.824 13.062 1.00 95.81 88 LYS A O 1
ATOM 675 N N . LEU A 1 89 ? -10.472 -0.694 10.831 1.00 96.75 89 LEU A N 1
ATOM 676 C CA . LEU A 1 89 ? -11.756 -0.013 10.687 1.00 96.75 89 LEU A CA 1
ATOM 677 C C . LEU A 1 89 ? -12.916 -0.885 11.194 1.00 96.75 89 LEU A C 1
ATOM 679 O O . LEU A 1 89 ? -13.792 -0.394 11.902 1.00 96.75 89 LEU A O 1
ATOM 683 N N . ARG A 1 90 ? -12.890 -2.182 10.875 1.00 96.06 90 ARG A N 1
ATOM 684 C CA . ARG A 1 90 ? -13.899 -3.160 11.303 1.00 96.06 90 ARG A CA 1
ATOM 685 C C . ARG A 1 90 ? -13.902 -3.366 12.813 1.00 96.06 90 ARG A C 1
ATOM 687 O O . ARG A 1 90 ? -14.975 -3.339 13.406 1.00 96.06 90 ARG A O 1
ATOM 694 N N . GLU A 1 91 ? -12.730 -3.493 13.430 1.00 95.56 91 GLU A N 1
ATOM 695 C CA . GLU A 1 91 ? -12.573 -3.583 14.888 1.00 95.56 91 GLU A CA 1
ATOM 696 C C . GLU A 1 91 ? -13.270 -2.407 15.589 1.00 95.56 91 GLU A C 1
ATOM 698 O O . GLU A 1 91 ? -14.113 -2.611 16.460 1.00 95.56 91 GLU A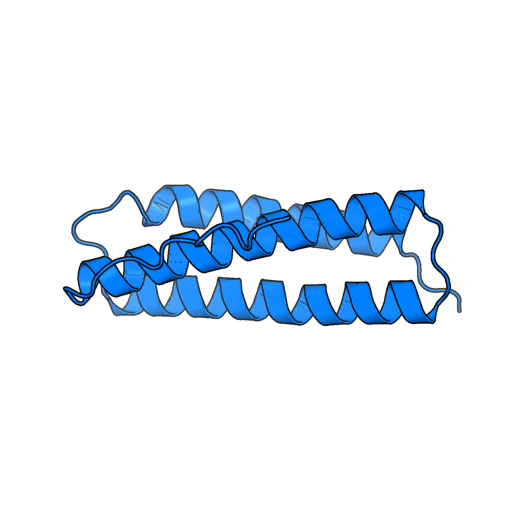 O 1
ATOM 703 N N . LEU A 1 92 ? -12.995 -1.175 15.144 1.00 95.44 92 LEU A N 1
ATOM 704 C CA . LEU A 1 92 ? -13.589 0.048 15.701 1.00 95.44 92 LEU A CA 1
ATOM 705 C C . LEU A 1 92 ? -15.107 0.147 15.470 1.00 95.44 92 LEU A C 1
ATOM 707 O O . LEU A 1 92 ? -15.794 0.881 16.177 1.00 95.44 92 LEU A O 1
ATOM 711 N N . GLN A 1 93 ? -15.636 -0.581 14.484 1.00 95.06 93 GLN A N 1
ATOM 712 C CA . GLN A 1 93 ? -17.068 -0.697 14.194 1.00 95.06 93 GLN A CA 1
ATOM 713 C C . GLN A 1 93 ? -17.731 -1.891 14.905 1.00 95.06 93 GLN A C 1
ATOM 715 O O . GLN A 1 93 ? -18.936 -2.088 14.755 1.00 95.06 93 GLN A O 1
ATOM 720 N N . GLY A 1 94 ? -16.972 -2.700 15.655 1.00 94.81 94 GLY A N 1
ATOM 721 C CA . GLY A 1 94 ? -17.469 -3.927 16.284 1.00 94.81 94 GLY A CA 1
ATOM 722 C C . GLY A 1 94 ? -17.768 -5.058 15.292 1.00 94.81 94 GLY A C 1
ATOM 723 O O . GLY A 1 94 ? -18.563 -5.948 15.592 1.00 94.81 94 GLY A O 1
ATOM 724 N N . LEU A 1 95 ? -17.166 -5.023 14.101 1.00 94.56 95 LEU A N 1
ATOM 725 C CA . LEU A 1 95 ? -17.306 -6.040 13.059 1.00 94.56 95 LEU A CA 1
ATOM 726 C C . LEU A 1 95 ? -16.173 -7.080 13.148 1.00 94.56 95 LEU A C 1
ATOM 728 O O . LEU A 1 95 ? -15.049 -6.734 13.514 1.00 94.56 95 LEU A O 1
ATOM 732 N N . PRO A 1 96 ? -16.421 -8.349 12.769 1.00 91.12 96 PRO A N 1
ATOM 733 C CA . PRO A 1 96 ? -15.386 -9.384 12.784 1.00 91.12 96 PRO A CA 1
ATOM 734 C C . PRO A 1 96 ? -14.276 -9.073 11.767 1.00 91.12 96 PRO A C 1
ATOM 736 O O . PRO A 1 96 ? -14.590 -8.536 10.704 1.00 91.12 96 PRO A O 1
ATOM 739 N N . PRO A 1 97 ? -13.004 -9.418 12.018 1.00 91.38 97 PRO A N 1
ATOM 740 C CA . PRO A 1 97 ? -11.922 -9.170 11.068 1.00 91.38 97 PRO A CA 1
ATOM 741 C C . PRO A 1 97 ? -12.087 -9.998 9.785 1.00 91.38 97 PRO A C 1
ATOM 743 O O . PRO A 1 97 ? -12.674 -11.079 9.784 1.00 91.38 97 PRO A O 1
ATOM 746 N N . ILE A 1 98 ? -11.551 -9.478 8.688 1.00 89.88 98 ILE A N 1
ATOM 747 C CA . ILE A 1 98 ? -11.293 -10.216 7.458 1.00 89.88 98 ILE A CA 1
ATOM 748 C C . ILE A 1 98 ? -10.094 -11.122 7.731 1.00 89.88 98 ILE A C 1
ATOM 750 O O . ILE A 1 98 ? -8.981 -10.650 7.975 1.00 89.88 98 ILE A O 1
ATOM 754 N N . THR A 1 99 ? -10.327 -12.426 7.694 1.00 81.12 99 THR A N 1
ATOM 755 C CA . THR A 1 99 ? -9.273 -13.433 7.605 1.00 81.12 99 THR A CA 1
ATOM 756 C C . THR A 1 99 ? -9.067 -13.740 6.129 1.00 81.12 99 THR A C 1
ATOM 758 O O . THR A 1 99 ? -10.026 -14.134 5.463 1.00 81.12 99 THR A O 1
ATOM 761 N N . MET A 1 100 ? -7.850 -13.571 5.606 1.00 61.47 100 MET A N 1
ATOM 762 C CA . MET A 1 100 ? -7.497 -14.203 4.334 1.00 61.47 100 MET A CA 1
ATOM 763 C C . MET A 1 100 ? -7.623 -15.710 4.556 1.00 61.47 100 MET A C 1
ATOM 765 O O . MET A 1 100 ? -6.811 -16.312 5.251 1.00 61.47 100 MET A O 1
ATOM 769 N N . SER A 1 101 ? -8.708 -16.302 4.062 1.00 49.09 101 SER A N 1
ATOM 770 C CA . SER A 1 101 ? -8.772 -17.748 3.919 1.00 49.09 101 SER A CA 1
ATOM 771 C C . SER A 1 101 ? -7.801 -18.066 2.794 1.00 49.09 101 SER A C 1
ATOM 773 O O . SER A 1 101 ? -8.038 -17.622 1.672 1.00 49.09 101 SER A O 1
ATOM 775 N N . GLU A 1 102 ? -6.703 -18.763 3.096 1.00 41.22 102 GLU A N 1
ATOM 776 C CA . GLU A 1 102 ? -5.841 -19.354 2.072 1.00 41.22 102 GLU A CA 1
ATOM 777 C C . GLU A 1 102 ? -6.756 -20.087 1.084 1.00 41.22 102 GLU A C 1
ATOM 779 O O . GLU A 1 102 ? -7.499 -20.999 1.464 1.00 41.22 102 GLU A O 1
ATOM 784 N N . ALA A 1 103 ? -6.796 -19.627 -0.167 1.00 34.50 103 ALA A N 1
ATOM 785 C CA . ALA A 1 103 ? -7.374 -20.432 -1.226 1.00 34.50 103 ALA A CA 1
ATOM 786 C C . ALA A 1 103 ? -6.518 -21.709 -1.310 1.00 34.50 103 ALA A C 1
ATOM 788 O O . ALA A 1 103 ? -5.290 -21.596 -1.312 1.00 34.50 103 ALA A O 1
ATOM 789 N N . PRO A 1 104 ? -7.115 -22.914 -1.309 1.00 37.75 104 PRO A N 1
ATOM 790 C CA . PRO A 1 104 ? -6.332 -24.131 -1.433 1.00 37.75 104 PRO A CA 1
ATOM 791 C C . PRO A 1 104 ? -5.635 -24.126 -2.797 1.00 37.75 104 PRO A C 1
ATOM 793 O O . PRO A 1 104 ? -6.266 -23.804 -3.805 1.00 37.75 104 PRO A O 1
ATOM 796 N N . HIS A 1 105 ? -4.340 -24.443 -2.749 1.00 38.28 105 HIS A N 1
ATOM 797 C CA . HIS A 1 105 ? -3.408 -24.638 -3.861 1.00 38.28 105 HIS A CA 1
ATOM 798 C C . HIS A 1 105 ? -4.005 -25.295 -5.110 1.00 38.28 105 HIS A C 1
ATOM 800 O O . HIS A 1 105 ? -4.775 -26.274 -4.959 1.00 38.28 105 HIS A O 1
#

pLDDT: mean 92.44, std 13.11, range [34.5, 97.94]

Sequence (105 aa):
MTVDWLATLAEQGDIAKRKATEVATLVVKPELPLEIASRLYRDVEKGAQTFDRILSDMEDADASDELLEAADALAELWSQLSVASANKLRELQGLPPITMSEAPH

Radius of gyration: 15.52 Å; chains: 1; bounding box: 30×34×46 Å

Secondary structure (DSSP, 8-state):
----HHHHHHHHHHHHHHHHHHHHHHHT-TT--HHHHHHHHHHHHHHHHHHHHHHHHHHHTT--HHHHHHHHHHHHHHHHHHHHHHHHHHHHTTPPP--------